Protein AF-A0A219B315-F1 (afdb_monomer_lite)

Organism: NCBI:txid1234595

Sequence (131 aa):
MIRRATVMAATAILLATAHSAALAANSRVLDMAEQARERRAELLTNYPDFETVDEAIRTDCAAKVEGEAASGPFCDCGAALVMTLWTAGADPKMLPRLNAYLEDPTEAAAQDLLSYQGAELYRPLCSQAVR

pLDDT: mean 77.23, std 13.87, range [40.75, 93.12]

Foldseek 3Di:
DDDDDPPPPVVVVVVVVVVVVVVVVLVVLLVLLVVLLVVVVVCCVVPVLCVVLLLLLLVVVPVVDPPDHSPHQLSSSFSSNLVVCQVVCVPVVLVVLVVVCVVPVDPVSSVVSVPDDTSVVCCVSSVSNRD

Secondary structure (DSSP, 8-state):
----SSSHHHHHHHHHHHHHHHHHHHHHHHHHHHHHHHHHHHHHHH-TTHHHHHHHHHHHHHHHSTT--TTSHHHHHHHHHHHHHHHTT--TTHHHHHHHHHHS--HHHHHHHT-S--GGGGHHHHHHHT-

Structure (mmCIF, N/CA/C/O backbone):
data_AF-A0A219B315-F1
#
_entry.id   AF-A0A219B315-F1
#
loop_
_atom_site.group_PDB
_atom_site.id
_atom_site.type_symbol
_atom_site.label_atom_id
_atom_site.label_alt_id
_atom_site.label_comp_id
_atom_site.label_asym_id
_atom_site.label_entity_id
_atom_site.label_seq_id
_atom_site.pdbx_PDB_ins_code
_atom_site.Cartn_x
_atom_site.Cartn_y
_atom_site.Cartn_z
_atom_site.occupancy
_atom_site.B_iso_or_equiv
_atom_site.auth_seq_id
_atom_site.auth_comp_id
_atom_site.auth_asym_id
_atom_site.auth_atom_id
_atom_site.pdbx_PDB_model_num
ATOM 1 N N . MET A 1 1 ? 54.415 -5.949 -39.557 1.00 40.75 1 MET A N 1
ATOM 2 C CA . MET A 1 1 ? 54.069 -5.718 -38.136 1.00 40.75 1 MET A CA 1
ATOM 3 C C . MET A 1 1 ? 52.720 -5.007 -38.033 1.00 40.75 1 MET A C 1
ATOM 5 O O . MET A 1 1 ? 52.712 -3.796 -37.926 1.00 40.75 1 MET A O 1
ATOM 9 N N . ILE A 1 2 ? 51.580 -5.702 -38.090 1.00 46.69 2 ILE A N 1
ATOM 10 C CA . ILE A 1 2 ? 50.266 -5.121 -37.741 1.00 46.69 2 ILE A CA 1
ATOM 11 C C . ILE A 1 2 ? 49.389 -6.284 -37.272 1.00 46.69 2 ILE A C 1
ATOM 13 O O . ILE A 1 2 ? 49.141 -7.168 -38.083 1.00 46.69 2 ILE A O 1
ATOM 17 N N . ARG A 1 3 ? 48.999 -6.327 -35.987 1.00 48.88 3 ARG A N 1
ATOM 18 C CA . ARG A 1 3 ? 47.895 -7.145 -35.414 1.00 48.88 3 ARG A CA 1
ATOM 19 C C . ARG A 1 3 ? 47.900 -7.053 -33.876 1.00 48.88 3 ARG A C 1
ATOM 21 O O . ARG A 1 3 ? 48.255 -8.015 -33.209 1.00 48.88 3 ARG A O 1
ATOM 28 N N . ARG A 1 4 ? 47.562 -5.896 -33.289 1.00 48.19 4 ARG A N 1
ATOM 29 C CA . ARG A 1 4 ? 47.284 -5.781 -31.831 1.00 48.19 4 ARG A CA 1
ATOM 30 C C . ARG A 1 4 ? 46.192 -4.764 -31.443 1.00 48.19 4 ARG A C 1
ATOM 32 O O . ARG A 1 4 ? 46.008 -4.521 -30.260 1.00 48.19 4 ARG A O 1
ATOM 39 N N . ALA A 1 5 ? 45.439 -4.193 -32.388 1.00 48.88 5 ALA A N 1
ATOM 40 C CA . ALA A 1 5 ? 44.512 -3.089 -32.089 1.00 48.88 5 ALA A CA 1
ATOM 41 C C . ALA A 1 5 ? 43.017 -3.471 -32.006 1.00 48.88 5 ALA A C 1
ATOM 43 O O . ALA A 1 5 ? 42.185 -2.594 -31.815 1.00 48.88 5 ALA A O 1
ATOM 44 N N . THR A 1 6 ? 42.644 -4.749 -32.138 1.00 49.81 6 THR A N 1
ATOM 45 C CA . THR A 1 6 ? 41.225 -5.129 -32.334 1.00 49.81 6 THR A CA 1
ATOM 46 C C . THR A 1 6 ? 40.498 -5.627 -31.078 1.00 49.81 6 THR A C 1
ATOM 48 O O . THR A 1 6 ? 39.322 -5.953 -31.161 1.00 49.81 6 THR A O 1
ATOM 51 N N . VAL A 1 7 ? 41.148 -5.690 -29.909 1.00 49.53 7 VAL A N 1
ATOM 52 C CA . VAL A 1 7 ? 40.540 -6.303 -28.702 1.00 49.53 7 VAL A CA 1
ATOM 53 C C . VAL A 1 7 ? 40.001 -5.273 -27.692 1.00 49.53 7 VAL A C 1
ATOM 55 O O . VAL A 1 7 ? 39.155 -5.618 -26.879 1.00 49.53 7 VAL A O 1
ATOM 58 N N . MET A 1 8 ? 40.388 -3.991 -27.762 1.00 47.25 8 MET A N 1
ATOM 59 C CA . MET A 1 8 ? 39.929 -2.985 -26.779 1.00 47.25 8 MET A CA 1
ATOM 60 C C . MET A 1 8 ? 38.555 -2.359 -27.074 1.00 47.25 8 MET A C 1
ATOM 62 O O . MET A 1 8 ? 37.921 -1.842 -26.159 1.00 47.25 8 MET A O 1
ATOM 66 N N . ALA A 1 9 ? 38.064 -2.404 -28.316 1.00 50.03 9 ALA A N 1
ATOM 67 C CA . ALA A 1 9 ? 36.796 -1.756 -28.675 1.00 50.03 9 ALA A CA 1
ATOM 68 C C . ALA A 1 9 ? 35.551 -2.556 -28.240 1.00 50.03 9 ALA A C 1
ATOM 70 O O . ALA A 1 9 ? 34.509 -1.970 -2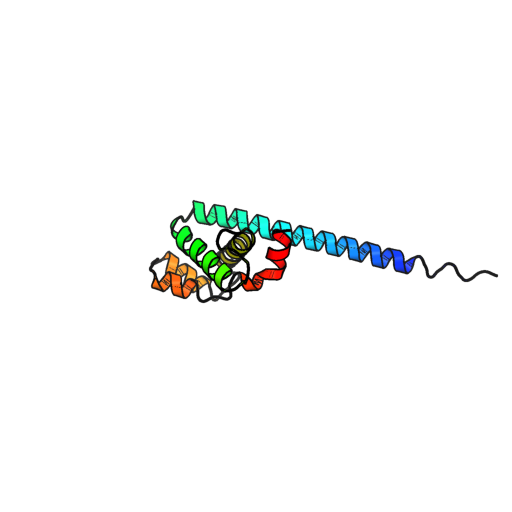7.958 1.00 50.03 9 ALA A O 1
ATOM 71 N N . ALA A 1 10 ? 35.653 -3.886 -28.145 1.00 49.28 10 ALA A N 1
ATOM 72 C CA . ALA A 1 10 ? 34.515 -4.738 -27.794 1.00 49.28 10 ALA A CA 1
ATOM 73 C C . ALA A 1 10 ? 34.119 -4.610 -26.311 1.00 49.28 10 ALA A C 1
ATOM 75 O O . ALA A 1 10 ? 32.935 -4.620 -25.982 1.00 49.28 10 ALA A O 1
ATOM 76 N N . THR A 1 11 ? 35.086 -4.416 -25.412 1.00 50.97 11 THR A N 1
ATOM 77 C CA . THR A 1 11 ? 34.834 -4.330 -23.965 1.00 50.97 11 THR A CA 1
ATOM 78 C C . THR A 1 11 ? 34.153 -3.018 -23.563 1.00 50.97 11 THR A C 1
ATOM 80 O O . THR A 1 11 ? 33.310 -3.012 -22.670 1.00 50.97 11 THR A O 1
ATOM 83 N N . ALA A 1 12 ? 34.452 -1.910 -24.250 1.00 50.78 12 ALA A N 1
ATOM 84 C CA . ALA A 1 12 ? 33.846 -0.606 -23.966 1.00 50.78 12 ALA A CA 1
ATOM 85 C C . ALA A 1 12 ? 32.348 -0.548 -24.332 1.00 50.78 12 ALA A C 1
ATOM 87 O O . ALA A 1 12 ? 31.559 0.072 -23.622 1.00 50.78 12 ALA 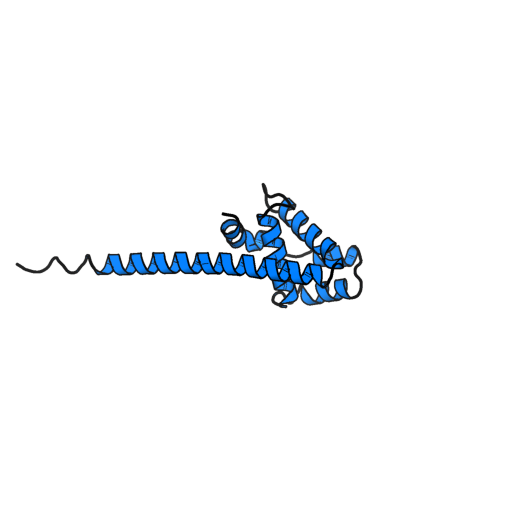A O 1
ATOM 88 N N . ILE A 1 13 ? 31.934 -1.244 -25.396 1.00 53.00 13 ILE A N 1
ATOM 89 C CA . ILE A 1 13 ? 30.534 -1.283 -25.854 1.00 53.00 13 ILE A CA 1
ATOM 90 C C . ILE A 1 13 ? 29.669 -2.165 -24.928 1.00 53.00 13 ILE A C 1
ATOM 92 O O . ILE A 1 13 ? 28.517 -1.835 -24.640 1.00 53.00 13 ILE A O 1
ATOM 96 N N . LEU A 1 14 ? 30.237 -3.249 -24.390 1.00 49.47 14 LEU A N 1
ATOM 97 C CA . LEU A 1 14 ? 29.574 -4.111 -23.402 1.00 49.47 14 LEU A CA 1
ATOM 98 C C . LEU A 1 14 ? 29.415 -3.437 -22.026 1.00 49.47 14 LEU A C 1
ATOM 100 O O . LEU A 1 14 ? 28.388 -3.623 -21.378 1.00 49.47 14 LEU A O 1
ATOM 104 N N . LEU A 1 15 ? 30.371 -2.607 -21.586 1.00 52.31 15 LEU A N 1
ATOM 105 C CA . LEU A 1 15 ? 30.223 -1.857 -20.329 1.00 52.31 15 LEU A CA 1
ATOM 106 C C . LEU A 1 15 ? 29.231 -0.690 -20.440 1.00 52.31 15 LEU A C 1
ATOM 108 O O . LEU A 1 15 ? 28.489 -0.442 -19.490 1.00 52.31 15 LEU A O 1
ATOM 112 N N . ALA A 1 16 ? 29.192 0.016 -21.573 1.00 51.53 16 ALA A N 1
ATOM 113 C CA . ALA A 1 16 ? 28.274 1.140 -21.763 1.00 51.53 16 ALA A CA 1
ATOM 114 C C . ALA A 1 16 ? 26.802 0.688 -21.797 1.00 51.53 16 ALA A C 1
ATOM 116 O O . ALA A 1 16 ? 25.948 1.310 -21.170 1.00 51.53 16 ALA A O 1
ATOM 117 N N . THR A 1 17 ? 26.511 -0.438 -22.455 1.00 53.53 17 THR A N 1
ATOM 118 C CA . THR A 1 17 ? 25.147 -0.995 -22.533 1.00 53.53 17 THR A CA 1
ATOM 119 C C . THR A 1 17 ? 24.635 -1.512 -21.185 1.00 53.53 17 THR A C 1
ATOM 121 O O . THR A 1 17 ? 23.460 -1.322 -20.867 1.00 53.53 17 THR A O 1
ATOM 124 N N . ALA A 1 18 ? 25.507 -2.086 -20.350 1.00 54.34 18 ALA A N 1
ATOM 125 C CA . ALA A 1 18 ? 25.143 -2.541 -19.008 1.00 54.34 18 ALA A CA 1
ATOM 126 C C . ALA A 1 18 ? 24.790 -1.381 -18.053 1.00 54.34 18 ALA A C 1
ATOM 128 O O . ALA A 1 18 ? 23.831 -1.484 -17.288 1.00 54.34 18 ALA A O 1
ATOM 129 N N . HIS A 1 19 ? 25.511 -0.255 -18.128 1.00 55.22 19 HIS A N 1
ATOM 130 C CA . HIS A 1 19 ? 25.217 0.927 -17.306 1.00 55.22 19 HIS A CA 1
ATOM 131 C C . HIS A 1 19 ? 23.903 1.605 -17.714 1.00 55.22 19 HIS A C 1
ATOM 133 O O . HIS A 1 19 ? 23.128 2.010 -16.849 1.00 55.22 19 HIS A O 1
ATOM 139 N N . SER A 1 20 ? 23.610 1.682 -19.017 1.00 59.00 20 SER A N 1
ATOM 140 C CA . SER A 1 20 ? 22.334 2.220 -19.507 1.00 59.00 20 SER A CA 1
ATOM 141 C C . SER A 1 20 ? 21.139 1.353 -19.097 1.00 59.00 20 SER A C 1
ATOM 143 O O . SER A 1 20 ? 20.094 1.890 -18.737 1.00 59.00 20 SER A O 1
ATOM 145 N N . ALA A 1 21 ? 21.291 0.024 -19.100 1.00 59.53 21 ALA A N 1
ATOM 146 C CA . ALA A 1 21 ? 20.242 -0.898 -18.667 1.00 59.53 21 ALA A CA 1
ATOM 147 C C . ALA A 1 21 ? 19.963 -0.802 -17.157 1.00 59.53 21 ALA A C 1
ATOM 149 O O . ALA A 1 21 ? 18.802 -0.803 -16.754 1.00 59.53 21 ALA A O 1
ATOM 150 N N . ALA A 1 22 ? 21.003 -0.667 -16.328 1.00 57.81 22 ALA A N 1
ATOM 151 C CA . ALA A 1 22 ? 20.851 -0.493 -14.884 1.00 57.81 22 ALA A CA 1
ATOM 152 C C . ALA A 1 22 ? 20.186 0.848 -14.523 1.00 57.81 22 ALA A C 1
ATOM 154 O O . ALA A 1 22 ? 19.285 0.870 -13.688 1.00 57.81 22 ALA A O 1
ATOM 155 N N . LEU A 1 23 ? 20.561 1.951 -15.191 1.00 59.25 23 LEU A N 1
ATOM 156 C CA . LEU A 1 23 ? 19.897 3.247 -14.999 1.00 59.25 23 LEU A CA 1
ATOM 157 C C . LEU A 1 23 ? 18.418 3.201 -15.407 1.00 59.25 23 LEU A C 1
ATOM 159 O O . LEU A 1 23 ? 17.568 3.694 -14.672 1.00 59.25 23 LEU A O 1
ATOM 163 N N . ALA A 1 24 ? 18.111 2.594 -16.556 1.00 61.03 24 ALA A N 1
ATOM 164 C CA . ALA A 1 24 ? 16.738 2.475 -17.046 1.00 61.03 24 ALA A CA 1
ATOM 165 C C . ALA A 1 24 ? 15.877 1.535 -16.183 1.00 61.03 24 ALA A C 1
ATOM 167 O O . ALA A 1 24 ? 14.673 1.740 -16.053 1.00 61.03 24 ALA A O 1
ATOM 168 N N . ALA A 1 25 ? 16.471 0.496 -15.589 1.00 60.56 25 ALA A N 1
ATOM 169 C CA . ALA A 1 25 ? 15.783 -0.361 -14.627 1.00 60.56 25 ALA A CA 1
ATOM 170 C C . ALA A 1 25 ? 15.487 0.393 -13.322 1.00 60.56 25 ALA A C 1
ATOM 172 O O . ALA A 1 25 ? 14.378 0.289 -12.803 1.00 60.56 25 ALA A O 1
ATOM 173 N N . ASN A 1 26 ? 16.437 1.199 -12.837 1.00 67.19 26 ASN A N 1
ATOM 174 C CA . ASN A 1 26 ? 16.255 2.008 -11.635 1.00 67.19 26 ASN A CA 1
ATOM 175 C C . ASN A 1 26 ? 15.180 3.089 -11.830 1.00 67.19 26 ASN A C 1
ATOM 177 O O . ASN A 1 26 ? 14.326 3.254 -10.968 1.00 67.19 26 ASN A O 1
ATOM 181 N N . SER A 1 27 ? 15.153 3.775 -12.981 1.00 73.19 27 SER A N 1
ATOM 182 C CA . SER A 1 27 ? 14.106 4.769 -13.262 1.00 73.19 27 SER A CA 1
ATOM 183 C C . SER A 1 27 ? 12.713 4.137 -13.292 1.00 73.19 27 SER A C 1
ATOM 185 O O . SER A 1 27 ? 11.794 4.659 -12.679 1.00 73.19 27 SER A O 1
ATOM 187 N N . ARG A 1 28 ? 12.569 2.955 -13.908 1.00 77.19 28 ARG A N 1
ATOM 188 C CA . ARG A 1 28 ? 11.294 2.218 -13.912 1.00 77.19 28 ARG A CA 1
ATOM 189 C C . ARG A 1 28 ? 10.837 1.820 -12.512 1.00 77.19 28 ARG A C 1
ATOM 191 O O . ARG A 1 28 ? 9.645 1.849 -12.241 1.00 77.19 28 ARG A O 1
ATOM 198 N N . VAL A 1 29 ? 11.764 1.431 -11.637 1.00 74.12 29 VAL A N 1
ATOM 199 C CA . VAL A 1 29 ? 11.459 1.091 -10.240 1.00 74.12 29 VAL A CA 1
ATOM 200 C C . VAL A 1 29 ? 10.913 2.305 -9.486 1.00 74.12 29 VAL A C 1
ATOM 202 O O . VAL A 1 29 ? 9.903 2.178 -8.794 1.00 74.12 29 VAL A O 1
ATOM 205 N N . LEU A 1 30 ? 11.534 3.473 -9.661 1.00 79.00 30 LEU A N 1
ATOM 206 C CA . LEU A 1 30 ? 11.069 4.724 -9.058 1.00 79.00 30 LEU A CA 1
ATOM 207 C C . LEU A 1 30 ? 9.697 5.134 -9.607 1.00 79.00 30 LEU A C 1
ATOM 209 O O . LEU A 1 30 ? 8.788 5.403 -8.826 1.00 79.00 30 LEU A O 1
ATOM 213 N N . ASP A 1 31 ? 9.516 5.076 -10.929 1.00 84.88 31 ASP A N 1
ATOM 214 C CA . ASP A 1 31 ? 8.245 5.406 -11.582 1.00 84.88 31 ASP A CA 1
ATOM 215 C C . ASP A 1 31 ? 7.104 4.489 -11.114 1.00 84.88 31 ASP A C 1
ATOM 217 O O . ASP A 1 31 ? 5.971 4.937 -10.954 1.00 84.88 31 ASP A O 1
ATOM 221 N N . MET A 1 32 ? 7.385 3.200 -10.891 1.00 82.94 32 MET A N 1
ATOM 222 C CA . MET A 1 32 ? 6.397 2.248 -10.376 1.00 82.94 32 MET A CA 1
ATOM 223 C C . MET A 1 32 ? 5.994 2.554 -8.934 1.00 82.94 32 MET A C 1
ATOM 225 O O . MET A 1 32 ? 4.809 2.484 -8.614 1.00 82.94 32 MET A O 1
ATOM 229 N N . ALA A 1 33 ? 6.961 2.869 -8.067 1.00 85.62 33 ALA A N 1
ATOM 230 C CA . ALA A 1 33 ? 6.681 3.216 -6.677 1.00 85.62 33 ALA A CA 1
ATOM 231 C C . ALA A 1 33 ? 5.863 4.513 -6.578 1.00 85.62 33 ALA A C 1
ATOM 233 O O . ALA A 1 33 ? 4.908 4.571 -5.805 1.00 85.62 33 ALA A O 1
ATOM 234 N N . GLU A 1 34 ? 6.186 5.514 -7.398 1.00 87.62 34 GLU A N 1
ATOM 235 C CA . GLU A 1 34 ? 5.459 6.783 -7.421 1.00 87.62 34 GLU A CA 1
ATOM 236 C C . GLU A 1 34 ? 4.028 6.612 -7.945 1.00 87.62 34 GLU A C 1
ATOM 238 O O . GLU A 1 34 ? 3.076 7.000 -7.272 1.00 87.62 34 GLU A O 1
ATOM 243 N N . GLN A 1 35 ? 3.841 5.915 -9.070 1.00 88.56 35 GLN A N 1
ATOM 244 C CA . GLN A 1 35 ? 2.500 5.614 -9.590 1.00 88.56 35 GLN A CA 1
ATOM 245 C C . GLN A 1 35 ? 1.651 4.820 -8.591 1.00 88.56 35 GLN A C 1
ATOM 247 O O . GLN A 1 35 ? 0.440 5.020 -8.497 1.00 88.56 35 GLN A O 1
ATOM 252 N N . ALA A 1 36 ? 2.265 3.903 -7.841 1.00 89.25 36 ALA A N 1
ATOM 253 C CA . ALA A 1 36 ? 1.561 3.165 -6.803 1.00 89.25 36 ALA A CA 1
ATOM 254 C C . ALA A 1 36 ? 1.107 4.091 -5.664 1.00 89.25 36 ALA A C 1
ATOM 256 O O . ALA A 1 36 ? -0.000 3.931 -5.150 1.00 89.25 36 ALA A O 1
ATOM 257 N N . ARG A 1 37 ? 1.934 5.071 -5.272 1.00 90.75 37 ARG A N 1
ATOM 258 C CA . ARG A 1 37 ? 1.579 6.061 -4.243 1.00 90.75 37 ARG A CA 1
ATOM 259 C C . ARG A 1 37 ? 0.443 6.967 -4.694 1.00 90.75 37 ARG A C 1
ATOM 261 O O . ARG A 1 37 ? -0.495 7.161 -3.927 1.00 90.75 37 ARG A O 1
ATOM 268 N N . GLU A 1 38 ? 0.490 7.456 -5.930 1.00 91.06 38 GLU A N 1
ATOM 269 C CA . GLU A 1 38 ? -0.594 8.252 -6.517 1.00 91.06 38 GLU A CA 1
ATOM 270 C C . GLU A 1 38 ? -1.915 7.472 -6.520 1.00 91.06 38 GLU A C 1
ATOM 272 O O . GLU A 1 38 ? -2.931 7.966 -6.033 1.00 91.06 38 GLU A O 1
ATOM 277 N N . ARG A 1 39 ? -1.891 6.211 -6.973 1.00 88.94 39 ARG A N 1
ATOM 278 C CA . ARG A 1 39 ? -3.077 5.340 -6.965 1.00 88.94 39 ARG A CA 1
ATOM 279 C C . ARG A 1 39 ? -3.597 5.058 -5.567 1.00 88.94 39 ARG A C 1
ATOM 281 O O . ARG A 1 39 ? -4.806 5.017 -5.366 1.00 88.94 39 ARG A O 1
ATOM 288 N N . ARG A 1 40 ? -2.707 4.866 -4.594 1.00 91.44 40 ARG A N 1
ATOM 289 C CA . ARG A 1 40 ? -3.101 4.718 -3.192 1.00 91.44 40 ARG A CA 1
ATOM 290 C C . ARG A 1 40 ? -3.768 5.987 -2.667 1.00 91.44 40 ARG A C 1
ATOM 292 O O . ARG A 1 40 ? -4.802 5.881 -2.019 1.00 91.44 40 ARG A O 1
ATOM 299 N N . ALA A 1 41 ? -3.220 7.166 -2.955 1.00 92.19 41 ALA A N 1
ATOM 300 C CA . ALA A 1 41 ? -3.825 8.432 -2.544 1.00 92.19 41 ALA A CA 1
ATOM 301 C C . ALA A 1 41 ? -5.220 8.623 -3.166 1.00 92.19 41 ALA A C 1
ATOM 303 O O . ALA A 1 41 ? -6.159 9.013 -2.471 1.00 92.19 41 ALA A O 1
ATOM 304 N N . GLU A 1 42 ? -5.379 8.291 -4.449 1.00 90.88 42 GLU A N 1
ATOM 305 C CA . GLU A 1 42 ? -6.675 8.297 -5.136 1.00 90.88 42 GLU A CA 1
ATOM 306 C C . GLU A 1 42 ? -7.658 7.297 -4.510 1.00 90.88 42 GLU A C 1
ATOM 308 O O . GLU A 1 42 ? -8.808 7.645 -4.240 1.00 90.88 42 GLU A O 1
ATOM 313 N N . LEU A 1 43 ? -7.207 6.073 -4.223 1.00 87.25 43 LEU A N 1
ATOM 314 C CA . LEU A 1 43 ? -8.017 5.046 -3.572 1.00 87.25 43 LEU A CA 1
ATOM 315 C C . LEU A 1 43 ? -8.506 5.505 -2.194 1.00 87.25 43 LEU A C 1
ATOM 317 O O . LEU A 1 43 ? -9.699 5.428 -1.931 1.00 87.25 43 LEU A O 1
ATOM 321 N N . LEU A 1 44 ? -7.618 6.025 -1.345 1.00 90.06 44 LEU A N 1
ATOM 322 C CA . LEU A 1 44 ? -7.975 6.509 -0.007 1.00 90.06 44 LEU A CA 1
ATOM 323 C C . LEU A 1 44 ? -8.903 7.731 -0.060 1.00 90.06 44 LEU A C 1
ATOM 325 O O . LEU A 1 44 ? -9.794 7.866 0.771 1.00 90.06 44 LEU A O 1
ATOM 329 N N . THR A 1 45 ? -8.752 8.587 -1.075 1.00 92.25 45 THR A N 1
ATOM 330 C CA . THR A 1 45 ? -9.663 9.721 -1.298 1.00 92.25 45 THR A CA 1
ATOM 331 C C . THR A 1 45 ? -11.065 9.248 -1.689 1.00 92.25 45 THR A C 1
ATOM 333 O O . THR A 1 45 ? -12.059 9.784 -1.205 1.00 92.25 45 THR A O 1
ATOM 336 N N . ASN A 1 46 ? -11.154 8.249 -2.570 1.00 84.94 46 ASN A N 1
ATOM 337 C CA . ASN A 1 46 ? -12.426 7.747 -3.090 1.00 84.94 46 ASN A CA 1
ATOM 338 C C . ASN A 1 46 ? -13.119 6.759 -2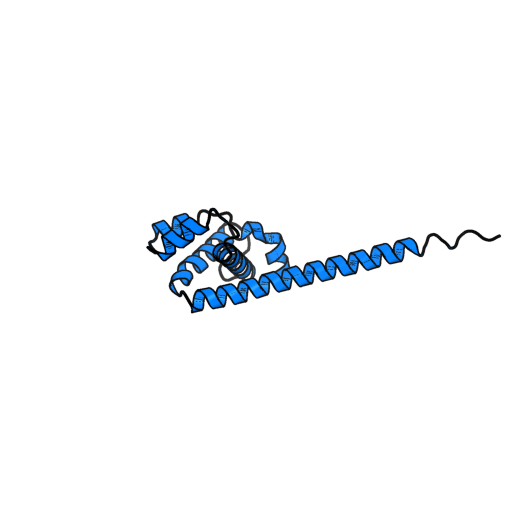.138 1.00 84.94 46 ASN A C 1
ATOM 340 O O . ASN A 1 46 ? -14.341 6.623 -2.191 1.00 84.94 46 ASN A O 1
ATOM 344 N N . TYR A 1 47 ? -12.355 6.084 -1.275 1.00 84.31 47 TYR A N 1
ATOM 345 C CA . TYR A 1 47 ? -12.834 5.064 -0.345 1.00 84.31 47 TYR A CA 1
ATOM 346 C C . TYR A 1 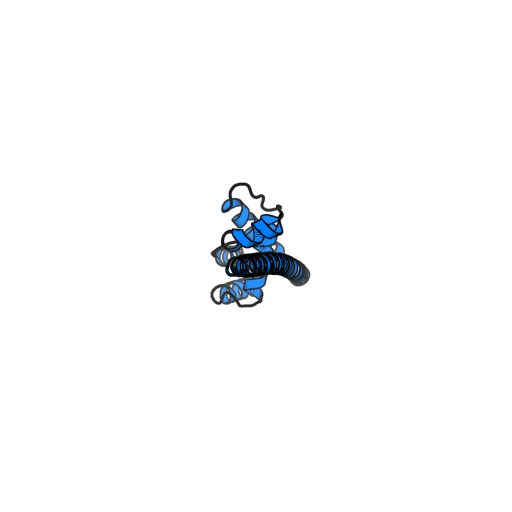47 ? -12.178 5.247 1.037 1.00 84.31 47 TYR A C 1
ATOM 348 O O . TYR A 1 47 ? -11.257 4.503 1.376 1.00 84.31 47 TYR A O 1
ATOM 356 N N . PRO A 1 48 ? -12.642 6.209 1.859 1.00 85.62 48 PRO A N 1
ATOM 357 C CA . PRO A 1 48 ? -12.025 6.524 3.153 1.00 85.62 48 PRO A CA 1
ATOM 358 C C . PRO A 1 48 ? -11.937 5.340 4.125 1.00 85.62 48 PRO A C 1
ATOM 360 O O . PRO A 1 48 ? -11.003 5.260 4.916 1.00 85.62 48 PRO A O 1
ATOM 363 N N . ASP A 1 49 ? -12.845 4.366 4.026 1.00 80.19 49 ASP A N 1
ATOM 364 C CA . ASP A 1 49 ? -12.812 3.154 4.857 1.00 80.19 49 ASP A CA 1
ATOM 365 C C . ASP A 1 49 ? -11.529 2.318 4.635 1.00 80.19 49 ASP A C 1
ATOM 367 O O . ASP A 1 49 ? -11.115 1.553 5.507 1.00 80.19 49 ASP A O 1
ATOM 371 N N . PHE A 1 50 ? -10.821 2.514 3.511 1.00 82.19 50 PHE A N 1
ATOM 372 C CA . PHE A 1 50 ? -9.514 1.893 3.271 1.00 82.19 50 PHE A CA 1
ATOM 373 C C . PHE A 1 50 ? -8.393 2.458 4.135 1.00 82.19 50 PHE A C 1
ATOM 375 O O . PHE A 1 50 ? -7.331 1.842 4.172 1.00 82.19 50 PHE A O 1
ATOM 382 N N . GLU A 1 51 ? -8.581 3.575 4.841 1.00 87.69 51 GLU A N 1
ATOM 383 C CA . GLU A 1 51 ? -7.555 4.105 5.745 1.00 87.69 51 GLU A CA 1
ATOM 384 C C . GLU A 1 51 ? -7.177 3.084 6.825 1.00 87.69 51 GLU A C 1
ATOM 386 O O . GLU A 1 51 ? -5.996 2.907 7.121 1.00 87.69 51 GLU A O 1
ATOM 391 N N . THR A 1 52 ? -8.154 2.334 7.350 1.00 83.94 52 THR A N 1
ATOM 392 C CA . THR A 1 52 ? -7.888 1.270 8.333 1.00 83.94 52 THR A CA 1
ATOM 393 C C . THR A 1 52 ? -7.119 0.102 7.709 1.00 83.94 52 THR A C 1
ATOM 395 O O . THR A 1 52 ? -6.202 -0.441 8.324 1.00 83.94 52 THR A O 1
ATOM 398 N N . VAL A 1 53 ? -7.447 -0.269 6.467 1.00 83.50 53 VAL A N 1
ATOM 399 C CA . VAL A 1 53 ? -6.718 -1.308 5.719 1.00 83.50 53 VAL A CA 1
ATOM 400 C C . VAL A 1 53 ? -5.283 -0.866 5.452 1.00 83.50 53 VAL A C 1
ATOM 402 O O . VAL A 1 53 ? -4.346 -1.631 5.666 1.00 83.50 53 VAL A O 1
ATOM 405 N N . ASP A 1 54 ? -5.102 0.376 5.019 1.00 89.50 54 ASP A N 1
ATOM 406 C CA . ASP A 1 54 ? -3.800 0.973 4.769 1.00 89.50 54 ASP A CA 1
ATOM 407 C C . ASP A 1 54 ? -2.921 1.007 6.026 1.00 89.50 54 ASP A C 1
ATOM 409 O O . ASP A 1 54 ? -1.763 0.583 5.996 1.00 89.50 54 ASP A O 1
ATOM 413 N N . GLU A 1 55 ? -3.463 1.487 7.146 1.00 89.94 55 GLU A N 1
ATOM 414 C CA . GLU A 1 55 ? -2.759 1.502 8.427 1.00 89.94 55 GLU A CA 1
ATOM 415 C C . GLU A 1 55 ? -2.357 0.090 8.859 1.00 89.94 55 GLU A C 1
ATOM 417 O O . GLU A 1 55 ? -1.230 -0.130 9.316 1.00 89.94 55 GLU A O 1
ATOM 422 N N . ALA A 1 56 ? -3.240 -0.887 8.665 1.00 86.94 56 ALA A N 1
ATOM 423 C CA . ALA A 1 56 ? -2.962 -2.264 9.025 1.00 86.94 56 ALA A CA 1
ATOM 424 C C . ALA A 1 56 ? -1.890 -2.903 8.126 1.00 86.94 56 ALA A C 1
ATOM 426 O O . ALA A 1 56 ? -0.998 -3.580 8.638 1.00 86.94 56 ALA A O 1
ATOM 427 N N . ILE A 1 57 ? -1.889 -2.621 6.817 1.00 87.56 57 ILE A N 1
ATOM 428 C CA . ILE A 1 57 ? -0.806 -3.026 5.906 1.00 87.56 57 ILE A CA 1
ATOM 429 C C . ILE A 1 57 ? 0.531 -2.421 6.357 1.00 87.56 57 ILE A C 1
ATOM 431 O O . ILE A 1 57 ? 1.547 -3.118 6.415 1.00 87.56 57 ILE A O 1
ATOM 435 N N . ARG A 1 58 ? 0.549 -1.127 6.692 1.00 91.12 58 ARG A N 1
ATOM 436 C CA . ARG A 1 58 ? 1.764 -0.433 7.140 1.00 91.12 58 ARG A CA 1
ATOM 437 C C . ARG A 1 58 ? 2.275 -0.956 8.481 1.00 91.12 58 ARG A C 1
ATOM 439 O O . ARG A 1 58 ? 3.484 -1.086 8.669 1.00 91.12 58 ARG A O 1
ATOM 446 N N . THR A 1 59 ? 1.369 -1.292 9.392 1.00 90.94 59 THR A N 1
ATOM 447 C CA . THR A 1 59 ? 1.697 -1.894 10.690 1.00 90.94 59 THR A CA 1
ATOM 448 C C . THR A 1 59 ? 2.273 -3.299 10.522 1.00 90.94 59 THR A C 1
ATOM 450 O O . THR A 1 59 ? 3.313 -3.606 11.103 1.00 90.94 59 THR A O 1
ATOM 453 N N . ASP A 1 60 ? 1.656 -4.128 9.677 1.00 87.38 60 ASP A N 1
ATOM 454 C CA . ASP A 1 60 ? 2.152 -5.466 9.336 1.00 87.38 60 ASP A CA 1
ATOM 455 C C . ASP A 1 60 ? 3.539 -5.407 8.672 1.00 87.38 60 ASP A C 1
ATOM 457 O O . ASP A 1 60 ? 4.446 -6.152 9.044 1.00 87.38 60 ASP A O 1
ATOM 461 N N . CYS A 1 61 ? 3.754 -4.442 7.771 1.00 89.56 61 CYS A N 1
ATOM 462 C CA . CYS A 1 61 ? 5.064 -4.169 7.183 1.00 89.56 61 CYS A CA 1
ATOM 463 C C . CYS A 1 61 ? 6.139 -3.908 8.250 1.00 89.56 61 CYS A C 1
ATOM 465 O O . CYS A 1 61 ? 7.188 -4.552 8.230 1.00 89.56 61 CYS A O 1
ATOM 467 N N . ALA A 1 62 ? 5.877 -3.007 9.200 1.00 91.56 62 ALA A N 1
ATOM 468 C CA . ALA A 1 62 ? 6.824 -2.681 10.266 1.00 91.56 62 ALA A CA 1
ATOM 469 C C . ALA A 1 62 ? 7.078 -3.866 11.215 1.00 91.56 62 ALA A C 1
ATOM 471 O O . ALA A 1 62 ? 8.181 -4.026 11.733 1.00 91.56 62 ALA A O 1
ATOM 472 N N . ALA A 1 63 ? 6.078 -4.729 11.419 1.00 90.44 63 ALA A N 1
ATOM 473 C CA . ALA A 1 63 ? 6.231 -5.949 12.207 1.00 90.44 63 ALA A CA 1
ATOM 474 C C . ALA A 1 63 ? 7.100 -7.009 11.503 1.00 90.44 63 ALA A C 1
ATOM 476 O O . ALA A 1 63 ? 7.813 -7.764 12.165 1.00 90.44 63 ALA A O 1
ATOM 477 N N . LYS A 1 64 ? 7.052 -7.074 10.166 1.00 86.62 64 LYS A N 1
ATOM 478 C CA . LYS A 1 64 ? 7.776 -8.068 9.356 1.00 86.62 64 LYS A CA 1
ATOM 479 C C . LYS A 1 64 ? 9.153 -7.603 8.880 1.00 86.62 64 LYS A C 1
ATOM 481 O O . LYS A 1 64 ? 9.999 -8.442 8.564 1.00 86.62 64 LYS A O 1
ATOM 486 N N . VAL A 1 65 ? 9.392 -6.294 8.802 1.00 87.88 65 VAL A N 1
ATOM 487 C CA . VAL A 1 65 ? 10.643 -5.714 8.297 1.00 87.88 65 VAL A CA 1
ATOM 488 C C . VAL A 1 65 ? 11.362 -4.962 9.413 1.00 87.88 65 VAL A C 1
ATOM 490 O O . VAL A 1 65 ? 11.047 -3.822 9.737 1.00 87.88 65 VAL A O 1
ATOM 493 N N . GLU A 1 66 ? 12.369 -5.620 9.988 1.00 89.06 66 GLU A N 1
ATOM 494 C CA . GLU A 1 66 ? 13.190 -5.063 11.065 1.00 89.06 66 GLU A CA 1
ATOM 495 C C . GLU A 1 66 ? 13.793 -3.700 10.684 1.00 89.06 66 GLU A C 1
ATOM 497 O O . GLU A 1 66 ? 14.436 -3.560 9.641 1.00 89.06 66 GLU A O 1
ATOM 502 N N . GLY A 1 67 ? 13.611 -2.711 11.564 1.00 89.88 67 GLY A N 1
ATOM 503 C CA . GLY A 1 67 ? 14.162 -1.361 11.421 1.00 89.88 67 GLY A CA 1
ATOM 504 C C . GLY A 1 67 ? 13.267 -0.368 10.677 1.00 89.88 67 GLY A C 1
ATOM 505 O O . GLY A 1 67 ? 13.585 0.819 10.670 1.00 89.88 67 GLY A O 1
ATOM 506 N N . GLU A 1 68 ? 12.147 -0.811 10.106 1.00 92.50 68 GLU A N 1
ATOM 507 C CA . GLU A 1 68 ? 11.205 0.065 9.409 1.00 92.50 68 GLU A CA 1
ATOM 508 C C . GLU A 1 68 ? 10.059 0.507 10.327 1.00 92.50 68 GLU A C 1
ATOM 510 O O . GLU A 1 68 ? 9.529 -0.264 11.126 1.00 92.50 68 GLU A O 1
ATOM 515 N N . ALA A 1 69 ? 9.656 1.773 10.209 1.00 93.12 69 ALA A N 1
ATOM 516 C CA . ALA A 1 69 ? 8.497 2.311 10.915 1.00 93.12 69 ALA A CA 1
ATOM 517 C C . ALA A 1 69 ? 7.237 2.195 10.048 1.00 93.12 69 ALA A C 1
ATOM 519 O O . ALA A 1 69 ? 7.300 2.403 8.836 1.00 93.12 69 ALA A O 1
ATOM 520 N N . ALA A 1 70 ? 6.073 1.971 10.666 1.00 91.56 70 ALA A N 1
ATOM 521 C CA . ALA A 1 70 ? 4.795 1.905 9.947 1.00 91.56 70 ALA A CA 1
ATOM 522 C C . ALA A 1 70 ? 4.488 3.214 9.191 1.00 91.56 70 ALA A C 1
ATOM 524 O O . ALA A 1 70 ? 4.027 3.200 8.054 1.00 91.56 70 ALA A O 1
ATOM 525 N N . SER A 1 71 ? 4.813 4.365 9.783 1.00 93.00 71 SER A N 1
ATOM 526 C CA . SER A 1 71 ? 4.714 5.683 9.139 1.00 93.00 71 SER A CA 1
ATOM 527 C C . SER A 1 71 ? 5.919 6.040 8.255 1.00 93.00 71 SER A C 1
ATOM 529 O O . SER A 1 71 ? 5.992 7.152 7.737 1.00 93.00 71 SER A O 1
ATOM 531 N N . GLY A 1 72 ? 6.884 5.129 8.106 1.00 91.50 72 GLY A N 1
ATOM 532 C CA . GLY A 1 72 ? 8.105 5.339 7.341 1.00 91.50 72 GLY A CA 1
ATOM 533 C C . GLY A 1 72 ? 7.900 5.209 5.827 1.00 91.50 72 GLY A C 1
ATOM 534 O O . GLY A 1 72 ? 6.957 4.558 5.370 1.00 91.50 72 GLY A O 1
ATOM 535 N N . PRO A 1 73 ? 8.820 5.773 5.023 1.00 91.25 73 PRO A N 1
ATOM 536 C CA . PRO A 1 73 ? 8.695 5.801 3.565 1.00 91.25 73 PRO A CA 1
ATOM 537 C C . PRO A 1 73 ? 8.736 4.402 2.926 1.00 91.25 73 PRO A C 1
ATOM 539 O O . PRO A 1 73 ? 8.193 4.213 1.836 1.00 91.25 73 PRO A O 1
ATOM 542 N N . PHE A 1 74 ? 9.353 3.420 3.594 1.00 91.56 74 PHE A N 1
ATOM 543 C CA . PHE A 1 74 ? 9.397 2.036 3.125 1.00 91.56 74 PHE A CA 1
ATOM 544 C C . PHE A 1 74 ? 8.026 1.366 3.232 1.00 91.56 74 PHE A C 1
ATOM 546 O O . PHE A 1 74 ? 7.525 0.841 2.239 1.00 91.56 74 PHE A O 1
ATOM 553 N N . CYS A 1 75 ? 7.397 1.413 4.410 1.00 91.50 75 CYS A N 1
ATOM 554 C CA . CYS A 1 75 ? 6.084 0.804 4.606 1.00 91.50 75 CYS A CA 1
ATOM 555 C C . CYS A 1 75 ? 4.976 1.562 3.873 1.00 91.50 75 CYS A C 1
ATOM 557 O O . CYS A 1 75 ? 4.029 0.936 3.405 1.00 91.50 75 CYS A O 1
ATOM 559 N N . ASP A 1 76 ? 5.145 2.867 3.658 1.00 92.00 76 ASP A N 1
ATOM 560 C CA . ASP A 1 76 ? 4.319 3.649 2.737 1.00 92.00 76 ASP A CA 1
ATOM 561 C C . ASP A 1 76 ? 4.389 3.122 1.287 1.00 92.00 76 ASP A C 1
ATOM 563 O O . ASP A 1 76 ? 3.356 2.862 0.669 1.00 92.00 76 ASP A O 1
ATOM 567 N N . CYS A 1 77 ? 5.599 2.870 0.766 1.00 90.75 77 CYS A N 1
ATOM 568 C CA . CYS A 1 77 ? 5.794 2.236 -0.545 1.00 90.75 77 CYS A CA 1
ATOM 569 C C . CYS A 1 77 ? 5.185 0.826 -0.601 1.00 90.75 77 CYS A C 1
ATOM 571 O O . CYS A 1 77 ? 4.518 0.467 -1.573 1.00 90.75 77 CYS A O 1
ATOM 573 N N . GLY A 1 78 ? 5.385 0.030 0.450 1.00 90.06 78 GLY A N 1
ATOM 574 C CA . GLY A 1 78 ? 4.828 -1.314 0.556 1.00 90.06 78 GLY A CA 1
ATOM 575 C C . GLY A 1 78 ? 3.304 -1.314 0.472 1.00 90.06 78 GLY A C 1
ATOM 576 O O . GLY A 1 78 ? 2.737 -2.039 -0.344 1.00 90.06 78 GLY A O 1
ATOM 577 N N . ALA A 1 79 ? 2.651 -0.453 1.253 1.00 91.00 79 ALA A N 1
ATOM 578 C CA . ALA A 1 79 ? 1.201 -0.297 1.231 1.00 91.00 79 ALA A CA 1
ATOM 579 C C . ALA A 1 79 ? 0.685 0.138 -0.142 1.00 91.00 79 ALA A C 1
ATOM 581 O O . ALA A 1 79 ? -0.256 -0.453 -0.671 1.00 91.00 79 ALA A O 1
ATOM 582 N N . ALA A 1 80 ? 1.358 1.107 -0.765 1.00 91.31 80 ALA A N 1
ATOM 583 C CA . ALA A 1 80 ? 1.019 1.583 -2.097 1.00 91.31 80 ALA A CA 1
ATOM 584 C C . ALA A 1 80 ? 1.028 0.462 -3.151 1.00 91.31 80 ALA A C 1
ATOM 586 O O . ALA A 1 80 ? 0.076 0.322 -3.927 1.00 91.31 80 ALA A O 1
ATOM 587 N N . LEU A 1 81 ? 2.074 -0.370 -3.163 1.00 88.19 81 LEU A N 1
ATOM 588 C CA . LEU A 1 81 ? 2.197 -1.486 -4.105 1.00 88.19 81 LEU A CA 1
ATOM 589 C C . LEU A 1 81 ? 1.142 -2.561 -3.859 1.00 88.19 81 LEU A C 1
ATOM 591 O O . LEU A 1 81 ? 0.506 -3.020 -4.805 1.00 88.19 81 LEU A O 1
ATOM 595 N N . VAL A 1 82 ? 0.933 -2.931 -2.597 1.00 87.56 82 VAL A N 1
ATOM 596 C CA . VAL A 1 82 ? -0.060 -3.930 -2.194 1.00 87.56 82 VAL A CA 1
ATOM 597 C C . VAL A 1 82 ? -1.459 -3.516 -2.646 1.00 87.56 82 VAL A C 1
ATOM 599 O O . VAL A 1 82 ? -2.105 -4.249 -3.397 1.00 87.56 82 VAL A O 1
ATOM 602 N N . MET A 1 83 ? -1.898 -2.312 -2.274 1.00 85.88 83 MET A N 1
ATOM 603 C CA . MET A 1 83 ? -3.228 -1.808 -2.628 1.00 85.88 83 MET A CA 1
ATOM 604 C C . MET A 1 83 ? -3.394 -1.661 -4.147 1.00 85.88 83 MET A C 1
ATOM 606 O O . MET A 1 83 ? -4.449 -1.987 -4.695 1.00 85.88 83 MET A O 1
ATOM 610 N N . THR A 1 84 ? -2.342 -1.236 -4.856 1.00 85.38 84 THR A N 1
ATOM 611 C CA . THR A 1 84 ? -2.361 -1.136 -6.324 1.00 85.38 84 THR A CA 1
ATOM 612 C C . THR A 1 84 ? -2.516 -2.505 -6.986 1.00 85.38 84 THR A C 1
ATOM 614 O O . THR A 1 84 ? -3.265 -2.645 -7.949 1.00 85.38 84 THR A O 1
ATOM 617 N N . LEU A 1 85 ? -1.824 -3.532 -6.494 1.00 80.44 85 LEU A N 1
ATOM 618 C CA . LEU A 1 85 ? -1.893 -4.875 -7.074 1.00 80.44 85 LEU A CA 1
ATOM 619 C C . LEU A 1 85 ? -3.238 -5.550 -6.809 1.00 80.44 85 LEU A C 1
ATOM 621 O O . LEU A 1 85 ? -3.754 -6.243 -7.689 1.00 80.44 85 LEU A O 1
ATOM 625 N N . TRP A 1 86 ? -3.831 -5.316 -5.639 1.00 81.19 86 TRP A N 1
ATOM 626 C CA . TRP A 1 86 ? -5.171 -5.807 -5.324 1.00 81.19 86 TRP A CA 1
ATOM 627 C C . TRP A 1 86 ? -6.231 -5.169 -6.215 1.00 81.19 86 TRP A C 1
ATOM 629 O O . TRP A 1 86 ? -7.017 -5.878 -6.839 1.00 81.19 86 TRP A O 1
ATOM 639 N N . THR A 1 87 ? -6.211 -3.840 -6.333 1.00 77.75 87 THR A N 1
ATOM 640 C CA . THR A 1 87 ? -7.181 -3.092 -7.150 1.00 77.75 87 THR A CA 1
ATOM 641 C C . THR A 1 87 ? -7.001 -3.328 -8.649 1.00 77.75 87 THR A C 1
ATOM 643 O O . THR A 1 87 ? -7.977 -3.310 -9.394 1.00 77.75 87 THR A O 1
ATOM 646 N N . ALA A 1 88 ? -5.783 -3.636 -9.106 1.00 79.44 88 ALA A N 1
ATOM 647 C CA . ALA A 1 88 ? -5.521 -4.060 -10.481 1.00 79.44 88 ALA A CA 1
ATOM 648 C C . ALA A 1 88 ? -5.954 -5.511 -10.777 1.00 79.44 88 ALA A C 1
ATOM 650 O O . ALA A 1 88 ? -5.853 -5.952 -11.923 1.00 79.44 88 ALA A O 1
ATOM 651 N N . GLY A 1 89 ? -6.380 -6.278 -9.766 1.00 73.88 89 GLY A N 1
ATOM 652 C CA . GLY A 1 89 ? -6.713 -7.694 -9.914 1.00 73.88 89 GLY A CA 1
ATOM 653 C C . GLY A 1 89 ? -5.516 -8.591 -10.237 1.00 73.88 89 GLY A C 1
ATOM 654 O O . GLY A 1 89 ? -5.693 -9.695 -10.750 1.00 73.88 89 GLY A O 1
ATOM 655 N N . ALA A 1 90 ? -4.297 -8.126 -9.950 1.00 76.94 90 ALA A N 1
ATOM 656 C CA . ALA A 1 90 ? -3.064 -8.865 -10.211 1.00 76.94 90 ALA A CA 1
ATOM 657 C C . ALA A 1 90 ? -2.849 -10.020 -9.217 1.00 76.94 90 ALA A C 1
ATOM 659 O O . ALA A 1 90 ? -2.139 -10.974 -9.535 1.00 76.94 90 ALA A O 1
ATOM 660 N N . ASP A 1 91 ? -3.488 -9.958 -8.043 1.00 72.31 91 ASP A N 1
ATOM 661 C CA . ASP A 1 91 ? -3.581 -11.076 -7.106 1.00 72.31 91 ASP A CA 1
ATOM 662 C C . ASP A 1 91 ? -5.011 -11.659 -7.099 1.00 72.31 91 ASP A C 1
ATOM 664 O O . ASP A 1 91 ? -5.908 -11.129 -6.432 1.00 72.31 91 ASP A O 1
ATOM 668 N N . PRO A 1 92 ? -5.251 -12.771 -7.820 1.00 69.75 92 PRO A N 1
ATOM 669 C CA . PRO A 1 92 ? -6.581 -13.362 -7.935 1.00 69.75 92 PRO A CA 1
ATOM 670 C C . PRO A 1 92 ? -7.107 -13.948 -6.617 1.00 69.75 92 PRO A C 1
ATOM 672 O O . PRO A 1 92 ? -8.306 -14.197 -6.513 1.00 69.75 92 PRO A O 1
ATOM 675 N N . LYS A 1 93 ? -6.253 -14.174 -5.606 1.00 74.69 93 LYS A N 1
ATOM 676 C CA . LYS A 1 93 ? -6.696 -14.617 -4.272 1.00 74.69 93 LYS A CA 1
ATOM 677 C C . LYS A 1 93 ? -7.157 -13.452 -3.403 1.00 74.69 93 LYS A C 1
ATOM 679 O O . LYS A 1 93 ? -7.941 -13.665 -2.483 1.00 74.69 93 LYS A O 1
ATOM 684 N N . MET A 1 94 ? -6.689 -12.244 -3.700 1.00 77.31 94 MET A N 1
ATOM 685 C CA . MET A 1 94 ? -7.035 -11.044 -2.944 1.00 77.31 94 MET A CA 1
ATOM 686 C C . MET A 1 94 ? -8.329 -10.398 -3.415 1.00 77.31 94 MET A C 1
ATOM 688 O O . MET A 1 94 ? -9.031 -9.825 -2.593 1.00 77.31 94 MET A O 1
ATOM 692 N N . LEU A 1 95 ? -8.701 -10.552 -4.688 1.00 76.75 95 LEU A N 1
ATOM 693 C CA . LEU A 1 95 ? -9.953 -10.002 -5.219 1.00 76.75 95 LEU A CA 1
ATOM 694 C C . LEU A 1 95 ? -11.210 -10.433 -4.431 1.00 76.75 95 LEU A C 1
ATOM 696 O O . LEU A 1 95 ? -11.985 -9.554 -4.062 1.00 76.75 95 LEU A O 1
ATOM 700 N N . PRO A 1 96 ? -11.431 -11.725 -4.101 1.00 81.50 96 PRO A N 1
ATOM 701 C CA . PRO A 1 96 ? -12.592 -12.116 -3.298 1.00 81.50 96 PRO A CA 1
ATOM 702 C C . PRO A 1 96 ? -12.575 -11.531 -1.883 1.00 81.50 96 PRO A C 1
ATOM 704 O O . PRO A 1 96 ? -13.626 -11.174 -1.366 1.00 81.50 96 PRO A O 1
ATOM 707 N N . ARG A 1 97 ? -11.393 -11.409 -1.268 1.00 82.12 97 ARG A N 1
ATOM 708 C CA . ARG A 1 97 ? -11.227 -10.851 0.084 1.00 82.12 97 ARG A CA 1
ATOM 709 C C . ARG A 1 97 ? -11.476 -9.349 0.110 1.00 82.12 97 ARG A C 1
ATOM 711 O O . ARG A 1 97 ? -12.147 -8.846 1.001 1.00 82.12 97 ARG A O 1
ATOM 718 N N . LEU A 1 98 ? -10.967 -8.655 -0.907 1.00 78.69 98 LEU A N 1
ATOM 719 C CA . LEU A 1 98 ? -11.208 -7.239 -1.139 1.00 78.69 98 LEU A CA 1
ATOM 720 C C . LEU A 1 98 ? -12.700 -6.974 -1.341 1.00 78.69 98 LEU A C 1
ATOM 722 O O . LEU A 1 98 ? -13.245 -6.097 -0.686 1.00 78.69 98 LEU A O 1
ATOM 726 N N . ASN A 1 99 ? -13.364 -7.761 -2.191 1.00 81.12 99 ASN A N 1
ATOM 727 C CA . ASN A 1 99 ? -14.802 -7.633 -2.413 1.00 81.12 99 ASN A CA 1
ATOM 728 C C . ASN A 1 99 ? -15.603 -7.931 -1.140 1.00 81.12 99 ASN A C 1
ATOM 730 O O . ASN A 1 99 ? -16.502 -7.170 -0.814 1.00 81.12 99 ASN A O 1
ATOM 734 N N . ALA A 1 100 ? -15.248 -8.977 -0.387 1.00 82.00 100 ALA A N 1
ATOM 735 C CA . ALA A 1 100 ? -15.906 -9.287 0.881 1.00 82.00 100 ALA A CA 1
ATOM 736 C C . ALA A 1 100 ? -15.771 -8.142 1.899 1.00 82.00 100 ALA A C 1
ATOM 738 O O . ALA A 1 100 ? -16.745 -7.793 2.556 1.00 82.00 100 ALA A O 1
ATOM 739 N N . TYR A 1 101 ? -14.590 -7.522 1.995 1.00 81.69 101 TYR A N 1
ATOM 740 C CA . TYR A 1 101 ? -14.376 -6.351 2.846 1.00 81.69 101 TYR A CA 1
ATOM 741 C C . TYR A 1 101 ? -15.155 -5.118 2.360 1.00 81.69 101 TYR A C 1
ATOM 743 O O . TYR A 1 101 ? -15.740 -4.407 3.167 1.00 81.69 101 TYR A O 1
ATOM 751 N N . LEU A 1 102 ? -15.193 -4.878 1.046 1.00 79.62 102 LEU A N 1
ATOM 752 C CA . LEU A 1 102 ? -15.960 -3.787 0.434 1.00 79.62 102 LEU A CA 1
ATOM 753 C C . LEU A 1 102 ? -17.475 -3.932 0.633 1.00 79.62 102 LEU A C 1
ATOM 755 O O . LEU A 1 102 ? -18.178 -2.929 0.728 1.00 79.62 102 LEU A O 1
ATOM 759 N N . GLU A 1 103 ? -17.979 -5.166 0.655 1.00 85.25 103 GLU A N 1
ATOM 760 C CA . GLU A 1 103 ? -19.394 -5.474 0.880 1.00 85.25 103 GLU A CA 1
ATOM 761 C C . GLU A 1 103 ? -19.779 -5.405 2.369 1.00 85.25 103 GLU A C 1
ATOM 763 O O . GLU A 1 103 ? -20.886 -4.964 2.680 1.00 85.25 103 GLU A O 1
ATOM 768 N N . ASP A 1 104 ? -18.882 -5.812 3.278 1.00 85.25 104 ASP A N 1
ATOM 769 C CA . ASP A 1 104 ? -19.099 -5.816 4.733 1.00 85.25 104 ASP A CA 1
ATOM 770 C C . ASP A 1 104 ? -17.782 -5.558 5.513 1.00 85.25 104 ASP A C 1
ATOM 772 O O . ASP A 1 104 ? -17.065 -6.507 5.869 1.00 85.25 104 ASP A O 1
ATOM 776 N N . PRO A 1 105 ? -17.428 -4.284 5.793 1.00 76.94 105 PRO A N 1
ATOM 777 C CA . PRO A 1 105 ? -16.129 -3.890 6.350 1.00 76.94 105 PRO A CA 1
ATOM 778 C C . PRO A 1 105 ? -16.026 -4.161 7.861 1.00 76.94 105 PRO A C 1
ATOM 780 O O . PRO A 1 105 ? -15.913 -3.258 8.690 1.00 76.94 105 PRO A O 1
ATOM 783 N N . THR A 1 106 ? -16.055 -5.437 8.237 1.00 80.38 106 THR A N 1
ATOM 784 C CA . THR A 1 106 ? -15.874 -5.905 9.618 1.00 80.38 106 THR A CA 1
ATOM 785 C C . THR A 1 106 ? -14.398 -6.090 9.975 1.00 80.38 106 THR A C 1
ATOM 787 O O . THR A 1 106 ? -13.537 -6.259 9.111 1.00 80.38 106 THR A O 1
ATOM 790 N N . GLU A 1 107 ? -14.091 -6.150 11.274 1.00 75.38 107 GLU A N 1
ATOM 791 C CA . GLU A 1 107 ? -12.739 -6.463 11.761 1.00 75.38 107 GLU A CA 1
ATOM 792 C C . GLU A 1 107 ? -12.251 -7.843 11.277 1.00 75.38 107 GLU A C 1
ATOM 794 O O . GLU A 1 107 ? -11.082 -8.009 10.932 1.00 75.38 107 GLU A O 1
ATOM 799 N N . ALA A 1 108 ? -13.152 -8.825 11.170 1.00 78.19 108 ALA A N 1
ATOM 800 C CA . ALA A 1 108 ? -12.833 -10.146 10.633 1.00 78.19 108 ALA A CA 1
ATOM 801 C C . ALA A 1 108 ? -12.498 -10.102 9.131 1.00 78.19 108 ALA A C 1
ATOM 803 O O . ALA A 1 108 ? -11.531 -10.733 8.702 1.00 78.19 108 ALA A O 1
ATOM 804 N N . ALA A 1 109 ? -13.257 -9.334 8.340 1.00 75.75 109 ALA A N 1
ATOM 805 C CA . ALA A 1 109 ? -12.969 -9.133 6.921 1.00 75.75 109 ALA A CA 1
ATOM 806 C C . ALA A 1 109 ? -11.631 -8.400 6.717 1.00 75.75 109 ALA A C 1
ATOM 808 O O . ALA A 1 109 ? -10.853 -8.780 5.844 1.00 75.75 109 ALA A O 1
ATOM 809 N N . ALA A 1 110 ? -11.313 -7.421 7.572 1.00 74.81 110 ALA A N 1
ATOM 810 C CA . ALA A 1 110 ? -10.007 -6.766 7.579 1.00 74.81 110 ALA A CA 1
ATOM 811 C C . ALA A 1 110 ? -8.872 -7.754 7.909 1.00 74.81 110 ALA A C 1
ATOM 813 O O . ALA A 1 110 ? -7.859 -7.779 7.217 1.00 74.81 110 ALA A O 1
ATOM 814 N N . GLN A 1 111 ? -9.035 -8.617 8.917 1.00 75.50 111 GLN A N 1
ATOM 815 C CA . GLN A 1 111 ? -8.025 -9.627 9.262 1.00 75.50 111 GLN A CA 1
ATOM 816 C C . GLN A 1 111 ? -7.785 -10.645 8.136 1.00 75.50 111 GLN A C 1
ATOM 818 O O . GLN A 1 111 ? -6.632 -10.983 7.862 1.00 75.50 111 GLN A O 1
ATOM 823 N N . ASP A 1 112 ? -8.834 -11.120 7.454 1.00 78.69 112 ASP A N 1
ATOM 824 C CA . ASP A 1 112 ? -8.667 -12.027 6.307 1.00 78.69 112 ASP A CA 1
ATOM 825 C C . ASP A 1 112 ? -8.004 -11.320 5.114 1.00 78.69 112 ASP A C 1
ATOM 827 O O . ASP A 1 112 ? -7.110 -11.885 4.475 1.00 78.69 112 ASP A O 1
ATOM 831 N N . LEU A 1 113 ? -8.357 -10.051 4.869 1.00 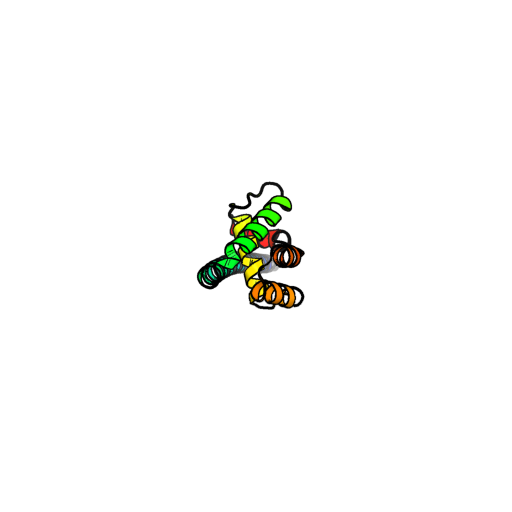74.69 113 LEU A N 1
ATOM 832 C CA . LEU A 1 113 ? -7.691 -9.199 3.881 1.00 74.69 113 LEU A CA 1
ATOM 833 C C . LEU A 1 113 ? -6.190 -9.046 4.186 1.00 74.69 113 LEU A C 1
ATOM 835 O O . LEU A 1 113 ? -5.367 -9.051 3.275 1.00 74.69 113 LEU A O 1
ATOM 839 N N . LEU A 1 114 ? -5.808 -8.985 5.462 1.00 73.94 114 LEU A N 1
ATOM 840 C CA . LEU A 1 114 ? -4.415 -8.855 5.903 1.00 73.94 114 LEU A CA 1
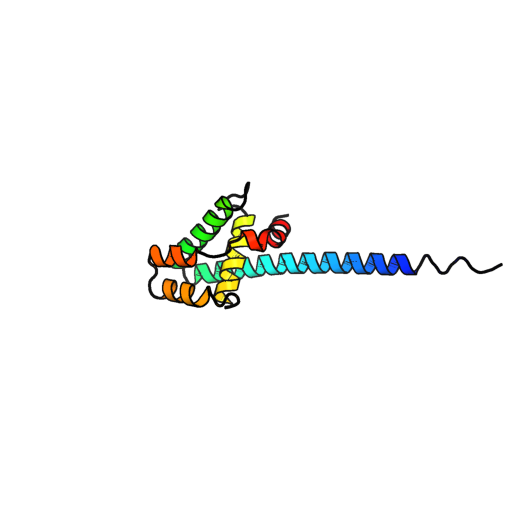ATOM 841 C C . LEU A 1 114 ? -3.646 -10.188 5.944 1.00 73.94 114 LEU A C 1
ATOM 843 O O . LEU A 1 114 ? -2.430 -10.194 6.132 1.00 73.94 114 LEU A O 1
ATOM 847 N N . SER A 1 115 ? -4.302 -11.322 5.683 1.00 75.38 115 SER A N 1
ATOM 848 C CA . SER A 1 115 ? -3.672 -12.646 5.584 1.00 75.38 115 SER A CA 1
ATOM 849 C C . SER A 1 115 ? -2.983 -12.875 4.225 1.00 75.38 115 SER A C 1
ATOM 851 O O . SER A 1 115 ? -3.229 -13.866 3.524 1.00 75.38 115 SER A O 1
ATOM 853 N N . TYR A 1 116 ? -2.141 -11.934 3.805 1.00 71.56 116 TYR A N 1
ATOM 854 C CA . TYR A 1 116 ? -1.446 -11.948 2.517 1.00 71.56 116 TYR A CA 1
ATOM 855 C C . TYR A 1 116 ? 0.080 -11.877 2.695 1.00 71.56 116 TYR A C 1
ATOM 857 O O . TYR A 1 116 ? 0.595 -11.649 3.793 1.00 71.56 116 TYR A O 1
ATOM 865 N N . GLN A 1 117 ? 0.821 -12.124 1.610 1.00 64.62 117 GLN A N 1
ATOM 866 C CA . GLN A 1 117 ? 2.266 -11.880 1.583 1.00 64.62 117 GLN A CA 1
ATOM 867 C C . GLN A 1 117 ? 2.491 -10.374 1.382 1.00 64.62 117 GLN A C 1
ATOM 869 O O . GLN A 1 117 ? 2.159 -9.831 0.330 1.00 64.62 117 GLN A O 1
ATOM 874 N N . GLY A 1 118 ? 2.980 -9.723 2.434 1.00 68.81 118 GLY A N 1
ATOM 875 C CA . GLY A 1 118 ? 2.964 -8.286 2.684 1.00 68.81 118 GLY A CA 1
ATOM 876 C C . GLY A 1 118 ? 3.937 -7.444 1.862 1.00 68.81 118 GLY A C 1
ATOM 877 O O . GLY A 1 118 ? 4.509 -7.871 0.853 1.00 68.81 118 GLY A O 1
ATOM 878 N N . ALA A 1 119 ? 4.168 -6.225 2.352 1.00 67.19 119 ALA A N 1
ATOM 879 C CA . ALA A 1 119 ? 5.177 -5.294 1.849 1.00 67.19 119 ALA A CA 1
ATOM 880 C C . ALA A 1 119 ? 6.591 -5.908 1.747 1.00 67.19 119 ALA A C 1
ATOM 882 O O . ALA A 1 119 ? 7.405 -5.461 0.935 1.00 67.19 119 ALA A O 1
ATOM 883 N N . GLU A 1 120 ? 6.886 -6.956 2.525 1.00 68.69 120 GLU A N 1
ATOM 884 C CA . GLU A 1 120 ? 8.146 -7.698 2.497 1.00 68.69 120 GLU A CA 1
ATOM 885 C C . GLU A 1 120 ? 8.479 -8.291 1.121 1.00 68.69 120 GLU A C 1
ATOM 887 O O . GLU A 1 120 ? 9.660 -8.396 0.777 1.00 68.69 120 GLU A O 1
ATOM 892 N N . LEU A 1 121 ? 7.473 -8.616 0.298 1.00 74.50 121 LEU A N 1
ATOM 893 C CA . LEU A 1 121 ? 7.689 -9.093 -1.072 1.00 74.50 121 LEU A CA 1
ATOM 894 C C . LEU A 1 121 ? 8.316 -8.031 -1.974 1.00 74.50 121 LEU A C 1
ATOM 896 O O . LEU A 1 121 ? 9.062 -8.352 -2.901 1.00 74.50 121 LEU A O 1
ATOM 900 N N . TYR A 1 122 ? 8.044 -6.761 -1.686 1.00 77.44 122 TYR A N 1
ATOM 901 C CA . TYR A 1 122 ? 8.494 -5.631 -2.489 1.00 77.44 122 TYR A CA 1
ATOM 902 C C . TYR A 1 122 ? 9.751 -4.981 -1.927 1.00 77.44 122 TYR A C 1
ATOM 904 O O . TYR A 1 122 ? 10.154 -3.919 -2.400 1.00 77.44 122 TYR A O 1
ATOM 912 N N . ARG A 1 123 ? 10.421 -5.624 -0.961 1.00 83.00 123 ARG A N 1
ATOM 913 C CA . ARG A 1 123 ? 11.616 -5.086 -0.305 1.00 83.00 123 ARG A CA 1
ATOM 914 C C . ARG A 1 123 ? 12.680 -4.580 -1.287 1.00 83.00 123 ARG A C 1
ATOM 916 O O . ARG A 1 123 ? 13.115 -3.449 -1.102 1.00 83.00 123 ARG A O 1
ATOM 923 N N . PRO A 1 124 ? 13.068 -5.298 -2.363 1.00 82.06 124 PRO A N 1
ATOM 924 C CA . PRO A 1 124 ? 14.041 -4.768 -3.321 1.00 82.06 124 PRO A CA 1
ATOM 925 C C . PRO A 1 124 ? 13.584 -3.478 -4.012 1.00 82.06 124 PRO A C 1
ATOM 927 O O . PRO A 1 124 ? 14.422 -2.632 -4.316 1.00 82.06 124 PRO A O 1
ATOM 930 N N . LEU A 1 125 ? 12.280 -3.336 -4.261 1.00 82.81 125 LEU A N 1
ATOM 931 C CA . LEU A 1 125 ? 11.689 -2.188 -4.943 1.00 82.81 125 LEU A CA 1
ATOM 932 C C . LEU A 1 125 ? 11.585 -1.002 -3.979 1.00 82.81 125 LEU A C 1
ATOM 934 O O . LEU A 1 125 ? 12.126 0.066 -4.254 1.00 82.81 125 LEU A O 1
ATOM 938 N N . CYS A 1 126 ? 11.003 -1.212 -2.798 1.00 87.31 126 CYS A N 1
ATOM 939 C CA . CYS A 1 126 ? 10.860 -0.156 -1.803 1.00 87.31 126 CYS A CA 1
ATOM 940 C C . CYS A 1 126 ? 12.204 0.295 -1.226 1.00 87.31 126 CYS A C 1
ATOM 942 O O . CYS A 1 126 ? 12.410 1.488 -1.060 1.00 87.31 126 CYS A O 1
ATOM 944 N N . SER A 1 127 ? 13.181 -0.598 -1.034 1.00 87.00 127 SER A N 1
ATOM 945 C CA . SER A 1 127 ? 14.539 -0.198 -0.633 1.00 87.00 127 SER A CA 1
ATOM 946 C C . SER A 1 127 ? 15.280 0.635 -1.685 1.00 87.00 127 SER A C 1
ATOM 948 O O . SER A 1 127 ? 16.262 1.284 -1.334 1.00 87.00 127 SER A O 1
ATOM 950 N N . GLN A 1 128 ? 14.871 0.598 -2.957 1.00 83.06 128 GLN A N 1
ATOM 951 C CA . GLN A 1 128 ? 15.390 1.495 -3.997 1.00 83.06 128 GLN A CA 1
ATOM 952 C C . GLN A 1 128 ? 14.613 2.812 -4.029 1.00 83.06 128 GLN A C 1
ATOM 954 O O . GLN A 1 128 ? 15.227 3.861 -4.164 1.00 83.06 128 GLN A O 1
ATOM 959 N N . ALA A 1 129 ? 13.293 2.762 -3.845 1.00 79.56 129 ALA A N 1
ATOM 960 C CA . ALA A 1 129 ? 12.420 3.934 -3.869 1.00 79.56 129 ALA A CA 1
ATOM 961 C C . ALA A 1 129 ? 12.603 4.897 -2.683 1.00 79.56 129 ALA A C 1
ATOM 963 O O . ALA A 1 129 ? 12.200 6.052 -2.773 1.00 79.56 129 ALA A O 1
ATOM 964 N N . VAL A 1 130 ? 13.184 4.433 -1.572 1.00 82.81 130 VAL A N 1
ATOM 965 C CA . VAL A 1 130 ? 13.446 5.263 -0.380 1.00 82.81 130 VAL A CA 1
ATOM 966 C C . VAL A 1 130 ? 14.876 5.807 -0.290 1.00 82.81 130 VAL A C 1
ATOM 968 O O . VAL A 1 130 ? 15.204 6.451 0.706 1.00 82.81 130 VAL A O 1
ATOM 971 N N . ARG A 1 131 ? 15.736 5.513 -1.271 1.00 68.94 131 ARG A N 1
ATOM 972 C CA . ARG A 1 131 ? 17.118 6.022 -1.342 1.00 68.94 131 ARG A CA 1
ATOM 973 C C . ARG A 1 131 ? 17.182 7.334 -2.102 1.00 68.94 131 ARG A C 1
ATOM 975 O O . ARG A 1 131 ? 17.996 8.181 -1.679 1.00 68.94 131 ARG A O 1
#

Radius of gyration: 20.89 Å; chains: 1; bounding box: 74×24×50 Å